Protein AF-A0A645BRS3-F1 (afdb_monomer)

InterPro domains:
  IPR017587 Selenium cofactor biosynthesis protein YqeC [PF19842] (5-61)
  IPR017587 Selenium cofactor biosynthesis protein YqeC [TIGR03172] (3-120)

pLDDT: mean 93.41, std 10.72, range [37.47, 98.88]

Solvent-accessible surface area (backbone atoms only — not comparable to full-atom values): 8426 Å² total; per-residue (Å²): 108,75,80,55,56,80,74,46,99,72,86,88,77,89,44,71,85,37,90,88,35,35,29,61,30,54,54,95,83,40,55,54,78,61,86,91,66,82,65,46,76,42,70,35,31,46,77,28,54,74,36,31,30,62,81,26,30,26,54,25,70,56,41,20,63,76,69,74,53,59,49,74,43,53,32,43,48,67,56,48,18,51,41,46,55,26,70,72,21,61,38,33,90,61,86,49,43,62,32,40,31,40,39,36,29,50,32,57,42,78,66,33,38,54,47,36,53,50,21,43,55,53,27,40,74,69,24,71,45,18,33,32,36,27,21,15,93,52,59,79,67,38,70,76,46,79,43,74,39,83,80,87,128

Nearest PDB structures (foldseek):
  3wyd-assembly1_B  TM=5.095E-01  e=2.379E+00  uncultured organism
  3qyf-assembly1_B  TM=6.496E-01  e=6.356E+00  Saccharolobus solfataricus
  3doh-assembly1_A  TM=4.472E-01  e=4.580E+00  Thermotoga maritima
  6om8-assembly2_J-3  TM=3.919E-01  e=8.820E+00  Caenorhabditis elegans

Radius of gyration: 15.3 Å; Cα contacts (8 Å, |Δi|>4): 286; chains: 1; bounding box: 34×39×37 Å

Organism: NCBI:txid1076179

Mean predicted aligned error: 4.03 Å

Secondary structure (DSSP, 8-state):
-HHHHTT-S---------TT-SEE---TT-----SS-S-EEEEEEGGGTTSBHHHHEESHHHHHHHHT--TTSB--HHHHHHHHH-TTTTTTT--SGGGEEEEEE---SHHHHHHHHHHHHHHHHHSTT-EEEEE-SSSSSSEEEEEPPS---

Sequence (153 aa):
MLAAAARADWLLAEADGSRRLPVKAPAAHEPVLLEPCRAVIAVAGLSALGHPLSRVCHRPELACAVLGVSPETPLTPELLARLLASPLGQFKGVGEPGQLRLFLNQADTPAFVRLGEQTARLSLALLPGCRAVVAALRPEPAVKGVFPHANSD

Structure (mmCIF, N/CA/C/O backbone):
data_AF-A0A645BRS3-F1
#
_entry.id   AF-A0A645BRS3-F1
#
loop_
_atom_site.group_PDB
_atom_site.id
_atom_site.type_symbol
_atom_site.label_atom_id
_atom_site.label_alt_id
_atom_site.label_comp_id
_atom_site.label_asym_id
_atom_site.label_entity_id
_atom_site.label_seq_id
_atom_site.pdbx_PDB_ins_code
_atom_site.Cartn_x
_atom_site.Cartn_y
_atom_site.Cartn_z
_atom_site.occupancy
_atom_site.B_iso_or_equiv
_atom_site.auth_seq_id
_atom_site.auth_comp_id
_atom_site.auth_asym_id
_atom_site.auth_atom_id
_atom_site.pdbx_PDB_model_num
ATOM 1 N N . MET A 1 1 ? 16.814 -16.081 -14.127 1.00 56.84 1 MET A N 1
ATOM 2 C CA . MET A 1 1 ? 15.372 -15.774 -14.273 1.00 56.84 1 MET A CA 1
ATOM 3 C C . MET A 1 1 ? 14.838 -16.006 -15.684 1.00 56.84 1 MET A C 1
ATOM 5 O O . MET A 1 1 ? 13.846 -16.708 -15.800 1.00 56.84 1 MET A O 1
ATOM 9 N N . LEU A 1 2 ? 15.502 -15.523 -16.746 1.00 58.53 2 LEU A N 1
ATOM 10 C CA . LEU A 1 2 ? 15.102 -15.775 -18.148 1.00 58.53 2 LEU A CA 1
ATOM 11 C C . LEU A 1 2 ? 14.887 -17.269 -18.483 1.00 58.53 2 LEU A C 1
ATOM 13 O O . LEU A 1 2 ? 13.901 -17.617 -19.119 1.00 58.53 2 LEU A O 1
ATOM 17 N N . ALA A 1 3 ? 15.731 -18.170 -17.966 1.00 61.53 3 ALA A N 1
ATOM 18 C CA . ALA A 1 3 ? 15.562 -19.617 -18.156 1.00 61.53 3 ALA A CA 1
ATOM 19 C C . ALA A 1 3 ? 14.323 -20.216 -17.451 1.00 61.53 3 ALA A C 1
ATOM 21 O O . ALA A 1 3 ? 13.816 -21.249 -17.878 1.00 61.53 3 ALA A O 1
ATOM 22 N N . ALA A 1 4 ? 13.834 -19.583 -16.378 1.00 62.38 4 ALA A N 1
ATOM 23 C CA . ALA A 1 4 ? 12.620 -20.012 -15.679 1.00 62.38 4 ALA A CA 1
ATOM 24 C C . ALA A 1 4 ? 11.354 -19.497 -16.384 1.00 62.38 4 ALA A C 1
ATOM 26 O O . ALA A 1 4 ? 10.361 -20.216 -16.447 1.00 62.38 4 ALA A O 1
ATOM 27 N N . ALA A 1 5 ? 11.411 -18.295 -16.972 1.00 64.38 5 ALA A N 1
ATOM 28 C CA . ALA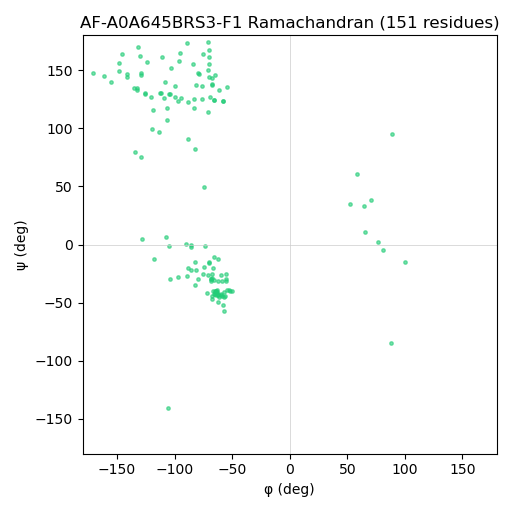 A 1 5 ? 10.300 -17.707 -17.722 1.00 64.38 5 ALA A CA 1
ATOM 29 C C . ALA A 1 5 ? 9.909 -18.540 -18.958 1.00 64.38 5 ALA A C 1
ATOM 31 O O . ALA A 1 5 ? 8.737 -18.614 -19.298 1.00 64.38 5 ALA A O 1
ATOM 32 N N . ALA A 1 6 ? 10.864 -19.232 -19.588 1.00 70.69 6 ALA A N 1
ATOM 33 C CA . ALA A 1 6 ? 10.600 -20.109 -20.733 1.00 70.69 6 ALA A CA 1
ATOM 34 C C . ALA A 1 6 ? 9.902 -21.442 -20.373 1.00 70.69 6 ALA A C 1
ATOM 36 O O . ALA A 1 6 ? 9.670 -22.263 -21.257 1.00 70.69 6 ALA A O 1
ATOM 37 N N . ARG A 1 7 ? 9.620 -21.702 -19.086 1.00 83.50 7 ARG A N 1
ATOM 38 C CA . ARG A 1 7 ? 9.115 -22.999 -18.594 1.00 83.50 7 ARG A CA 1
ATOM 39 C C . ARG A 1 7 ? 7.847 -22.904 -17.739 1.00 83.50 7 ARG A C 1
ATOM 41 O O . ARG A 1 7 ? 7.436 -23.922 -17.188 1.00 83.50 7 ARG A O 1
ATOM 48 N N . ALA A 1 8 ? 7.259 -21.720 -17.593 1.00 84.75 8 ALA A N 1
ATOM 49 C CA . ALA A 1 8 ? 6.081 -21.502 -16.760 1.00 84.75 8 ALA A CA 1
ATOM 50 C C . ALA A 1 8 ? 5.121 -20.508 -17.420 1.00 84.75 8 ALA A C 1
ATOM 52 O O . ALA A 1 8 ? 5.564 -19.523 -18.005 1.00 84.75 8 ALA A O 1
ATOM 53 N N . ASP A 1 9 ? 3.814 -20.730 -17.261 1.00 88.12 9 ASP A N 1
ATOM 54 C CA . ASP A 1 9 ? 2.780 -19.797 -17.734 1.00 88.12 9 ASP A CA 1
ATOM 55 C C . ASP A 1 9 ? 2.780 -18.484 -16.935 1.00 88.12 9 ASP A C 1
ATOM 57 O O . ASP A 1 9 ? 2.435 -17.422 -17.451 1.00 88.12 9 ASP A O 1
ATOM 61 N N . TRP A 1 10 ? 3.189 -18.560 -15.663 1.00 86.69 10 TRP A N 1
ATOM 62 C CA . TRP A 1 10 ? 3.276 -17.427 -14.749 1.00 86.69 10 TRP A CA 1
ATOM 63 C C . TRP A 1 10 ? 4.587 -17.449 -13.976 1.00 86.69 10 TRP A C 1
ATOM 65 O O . TRP A 1 10 ? 4.979 -18.468 -13.407 1.00 86.69 10 TRP A O 1
ATOM 75 N N . LEU A 1 11 ? 5.224 -16.285 -13.890 1.00 89.12 11 LEU A N 1
ATOM 76 C CA . LEU A 1 11 ? 6.356 -16.039 -13.011 1.00 89.12 11 LEU A CA 1
ATOM 77 C C . LEU A 1 11 ? 5.973 -14.937 -12.026 1.00 89.12 11 LEU A C 1
ATOM 79 O O . LEU A 1 11 ? 5.714 -13.805 -12.429 1.00 89.12 11 LEU A O 1
ATOM 83 N N . LEU A 1 12 ? 5.925 -15.283 -10.741 1.00 90.81 12 LEU A N 1
ATOM 84 C CA . LEU A 1 12 ? 5.699 -14.331 -9.659 1.00 90.81 12 LEU A CA 1
ATOM 85 C C . LEU A 1 12 ? 7.030 -14.080 -8.955 1.00 90.81 12 LEU A C 1
ATOM 87 O O . LEU A 1 12 ? 7.721 -15.024 -8.571 1.00 90.81 12 LEU A O 1
ATOM 91 N N . ALA A 1 13 ? 7.373 -12.809 -8.783 1.00 91.88 13 ALA A N 1
ATOM 92 C CA . ALA A 1 13 ? 8.564 -12.377 -8.069 1.00 91.88 13 ALA A CA 1
ATOM 93 C C . ALA A 1 13 ? 8.186 -11.267 -7.086 1.00 91.88 13 ALA A C 1
ATOM 95 O O . ALA A 1 13 ? 7.447 -10.346 -7.434 1.00 91.88 13 ALA A O 1
ATOM 96 N N . GLU A 1 14 ? 8.691 -11.358 -5.859 1.00 92.69 14 GLU A N 1
ATOM 97 C CA . GLU A 1 14 ? 8.629 -10.252 -4.907 1.00 92.69 14 GLU A CA 1
ATOM 98 C C . GLU A 1 14 ? 9.681 -9.209 -5.300 1.00 92.69 14 GLU A C 1
ATOM 100 O O . GLU A 1 14 ? 10.855 -9.545 -5.451 1.00 92.69 14 GLU A O 1
ATOM 105 N N . ALA A 1 15 ? 9.260 -7.958 -5.493 1.00 90.19 15 ALA A N 1
ATOM 106 C CA . ALA A 1 15 ? 10.149 -6.890 -5.955 1.00 90.19 15 ALA A CA 1
ATOM 107 C C . ALA A 1 15 ? 10.852 -6.140 -4.807 1.00 90.19 15 ALA A C 1
ATOM 109 O O . ALA A 1 15 ? 11.930 -5.581 -5.011 1.00 90.19 15 ALA A O 1
ATOM 110 N N . ASP A 1 16 ? 10.236 -6.094 -3.622 1.00 89.50 16 ASP A N 1
ATOM 111 C CA . ASP A 1 16 ? 10.715 -5.394 -2.426 1.00 89.50 16 ASP A CA 1
ATOM 112 C C . ASP A 1 16 ? 9.875 -5.740 -1.173 1.00 89.50 16 ASP A C 1
ATOM 114 O O . ASP A 1 16 ? 8.658 -5.934 -1.231 1.00 89.50 16 ASP A O 1
ATOM 118 N N . GLY A 1 17 ? 10.513 -5.750 0.001 1.00 90.56 17 GLY A N 1
ATOM 119 C CA . GLY A 1 17 ? 9.879 -6.124 1.272 1.00 90.56 17 GLY A CA 1
ATOM 120 C C . GLY A 1 17 ? 9.372 -4.938 2.109 1.00 90.56 17 GLY A C 1
ATOM 121 O O . GLY A 1 17 ? 9.856 -3.812 2.000 1.00 90.56 17 GLY A O 1
ATOM 122 N N . SER A 1 18 ? 8.416 -5.187 3.014 1.00 91.06 18 SER A N 1
ATOM 123 C CA . SER A 1 18 ? 7.862 -4.169 3.936 1.00 91.06 18 SER A CA 1
ATOM 124 C C . SER A 1 18 ? 8.293 -4.321 5.402 1.00 91.06 18 SER A C 1
ATOM 126 O O . SER A 1 18 ? 7.743 -3.661 6.278 1.00 91.06 18 SER A O 1
ATOM 128 N N . ARG A 1 19 ? 9.214 -5.239 5.729 1.00 93.81 19 ARG A N 1
ATOM 129 C CA . ARG A 1 19 ? 9.514 -5.635 7.128 1.00 93.81 19 ARG A CA 1
ATOM 130 C C . ARG A 1 19 ? 8.258 -6.034 7.928 1.00 93.81 19 ARG A C 1
ATOM 132 O O . ARG A 1 19 ? 8.187 -5.795 9.129 1.00 93.81 19 ARG A O 1
ATOM 139 N N . ARG A 1 20 ? 7.284 -6.669 7.260 1.00 94.69 20 ARG A N 1
ATOM 140 C CA . ARG A 1 20 ? 5.971 -7.073 7.808 1.00 94.69 20 ARG A CA 1
ATOM 141 C C . ARG A 1 20 ? 5.057 -5.909 8.216 1.00 94.69 20 ARG A C 1
ATOM 143 O O . ARG A 1 20 ? 4.031 -6.152 8.844 1.00 94.69 20 ARG A O 1
ATOM 150 N N . LEU A 1 21 ? 5.395 -4.672 7.854 1.00 97.94 21 LEU A N 1
ATOM 151 C CA . LEU A 1 21 ? 4.505 -3.530 8.039 1.00 97.94 21 LEU A CA 1
ATOM 152 C C . LEU A 1 21 ? 3.449 -3.487 6.923 1.00 97.94 21 LEU A C 1
ATOM 154 O O . LEU A 1 21 ? 3.731 -3.919 5.798 1.00 97.94 21 LEU A O 1
ATOM 158 N N . PRO A 1 22 ? 2.230 -3.006 7.223 1.00 97.75 22 PRO A N 1
ATOM 159 C CA . PRO A 1 22 ? 1.104 -3.056 6.293 1.00 97.75 22 PRO A CA 1
ATOM 160 C C . PRO A 1 22 ? 1.280 -2.152 5.068 1.00 97.75 22 PRO A C 1
ATOM 162 O O . PRO A 1 22 ? 0.764 -2.484 4.004 1.00 97.75 22 PRO A O 1
ATOM 165 N N . VAL A 1 23 ? 2.012 -1.040 5.173 1.00 98.00 23 VAL A N 1
ATOM 166 C CA . VAL A 1 23 ? 2.313 -0.165 4.028 1.00 98.00 23 VAL A CA 1
ATOM 167 C C . VAL A 1 23 ? 3.806 0.142 3.946 1.00 98.00 23 VAL A C 1
ATOM 169 O O . VAL A 1 23 ? 4.551 -0.067 4.905 1.00 98.00 23 VAL A O 1
ATOM 172 N N . LYS A 1 24 ? 4.269 0.612 2.785 1.00 97.69 24 LYS A N 1
ATOM 173 C CA . LYS A 1 24 ? 5.675 0.967 2.560 1.00 97.69 24 LYS A CA 1
ATOM 174 C C . LYS A 1 24 ? 5.825 2.117 1.570 1.00 97.69 24 LYS A C 1
ATOM 176 O O . LYS A 1 24 ? 4.973 2.307 0.699 1.00 97.69 24 LYS A O 1
ATOM 181 N N . ALA A 1 25 ? 6.952 2.812 1.663 1.00 97.00 25 ALA A N 1
ATOM 182 C CA . ALA A 1 25 ? 7.492 3.631 0.585 1.00 97.00 25 ALA A CA 1
ATOM 183 C C . ALA A 1 25 ? 8.800 2.995 0.065 1.00 97.00 25 ALA A C 1
ATOM 185 O O . ALA A 1 25 ? 9.659 2.616 0.877 1.00 97.00 25 ALA A O 1
ATOM 186 N N . PRO A 1 26 ? 8.956 2.823 -1.261 1.00 96.00 26 PRO A N 1
ATOM 187 C CA . PRO A 1 26 ? 10.136 2.181 -1.828 1.00 96.00 26 PRO A CA 1
ATOM 188 C C . PRO A 1 26 ? 11.381 3.062 -1.677 1.00 96.00 26 PRO A C 1
ATOM 190 O O . PRO A 1 26 ? 11.321 4.287 -1.789 1.00 96.00 26 PRO A O 1
ATOM 193 N N . ALA A 1 27 ? 12.535 2.434 -1.445 1.00 96.38 27 ALA A N 1
ATOM 194 C CA . ALA A 1 27 ? 13.825 3.125 -1.474 1.00 96.38 27 ALA A CA 1
ATOM 195 C C . ALA A 1 27 ? 14.232 3.525 -2.903 1.00 96.38 27 ALA A C 1
ATOM 197 O O . ALA A 1 27 ? 13.604 3.139 -3.885 1.00 96.38 27 ALA A O 1
ATOM 198 N N . ALA A 1 28 ? 15.334 4.268 -3.049 1.00 95.19 28 ALA A N 1
ATOM 199 C CA . ALA A 1 28 ? 15.846 4.701 -4.354 1.00 95.19 28 ALA A CA 1
ATOM 200 C C . ALA A 1 28 ? 16.086 3.539 -5.343 1.00 95.19 28 ALA A C 1
ATOM 202 O O . ALA A 1 28 ? 15.739 3.677 -6.512 1.00 95.19 28 ALA A O 1
ATOM 203 N N . HIS A 1 29 ? 16.592 2.400 -4.865 1.00 93.06 29 HIS A N 1
ATOM 204 C CA . HIS A 1 29 ? 16.879 1.200 -5.666 1.00 93.06 29 HIS A CA 1
ATOM 205 C C . HIS A 1 29 ? 15.70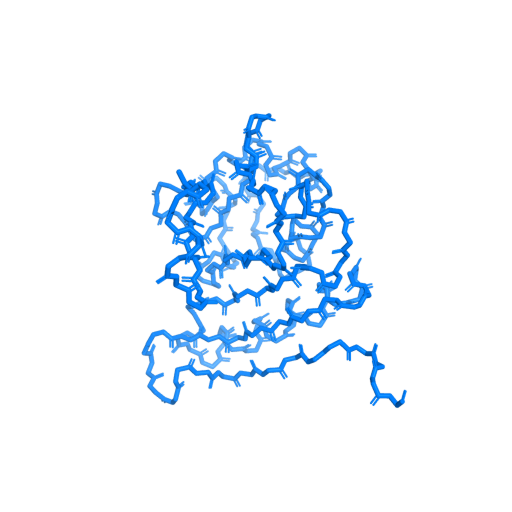5 0.207 -5.760 1.00 93.06 29 HIS A C 1
ATOM 207 O O . HIS A 1 29 ? 15.848 -0.849 -6.365 1.00 93.06 29 HIS A O 1
ATOM 213 N N . GLU A 1 30 ? 14.565 0.520 -5.143 1.00 93.69 30 GLU A N 1
ATOM 214 C CA . GLU A 1 30 ? 13.350 -0.300 -5.166 1.00 93.69 30 GLU A CA 1
ATOM 215 C C . GLU A 1 30 ? 12.235 0.394 -5.971 1.00 93.69 30 GLU A C 1
ATOM 217 O O . GLU A 1 30 ? 12.273 1.623 -6.120 1.00 93.69 30 GLU A O 1
ATOM 222 N N . PRO A 1 31 ? 11.205 -0.344 -6.423 1.00 94.00 31 PRO A N 1
ATOM 223 C CA . PRO A 1 31 ? 11.129 -1.811 -6.457 1.00 94.00 31 PRO A CA 1
ATOM 224 C C . PRO A 1 31 ? 12.062 -2.405 -7.526 1.00 94.00 31 PRO A C 1
ATOM 226 O O . PRO A 1 31 ? 12.308 -1.779 -8.556 1.00 94.00 31 PRO A O 1
ATOM 229 N N . VAL A 1 32 ? 12.574 -3.622 -7.307 1.00 93.56 32 VAL A N 1
ATOM 230 C CA . VAL A 1 32 ? 13.379 -4.330 -8.319 1.00 93.56 32 VAL A CA 1
ATOM 231 C C . VAL A 1 32 ? 12.433 -5.015 -9.307 1.00 93.56 32 VAL A C 1
ATOM 233 O O . VAL A 1 32 ? 12.095 -6.191 -9.168 1.00 93.56 32 VAL A O 1
ATOM 236 N N . LEU A 1 33 ? 11.941 -4.245 -10.278 1.00 91.38 33 LEU A N 1
ATOM 237 C CA . LEU A 1 33 ? 11.060 -4.750 -11.330 1.00 91.38 33 LEU A CA 1
ATOM 238 C C . LEU A 1 33 ? 11.860 -5.480 -12.411 1.00 91.38 33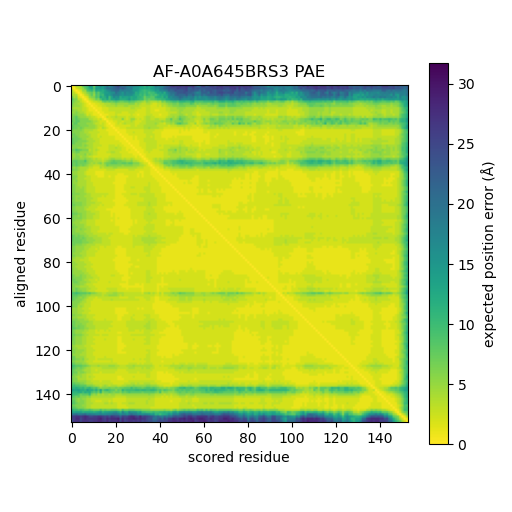 LEU A C 1
ATOM 240 O O . LEU A 1 33 ? 13.000 -5.141 -12.720 1.00 91.38 33 LEU A O 1
ATOM 244 N N . LEU A 1 34 ? 11.241 -6.508 -12.980 1.00 86.75 34 LEU A N 1
ATOM 245 C CA . LEU A 1 34 ? 11.853 -7.396 -13.962 1.00 86.75 34 LEU A CA 1
ATOM 246 C C . LEU A 1 34 ? 11.235 -7.132 -15.324 1.00 86.75 34 LEU A C 1
ATOM 248 O O . LEU A 1 34 ? 10.018 -7.220 -15.465 1.00 86.75 34 LEU A O 1
ATOM 252 N N . GLU A 1 35 ? 12.055 -6.851 -16.328 1.00 83.12 35 GLU A N 1
ATOM 253 C CA . GLU A 1 35 ? 11.569 -6.557 -17.674 1.00 83.12 35 GLU A CA 1
ATOM 254 C C . GLU A 1 35 ? 11.672 -7.782 -18.606 1.00 83.12 35 GLU A C 1
ATOM 256 O O . GLU A 1 35 ? 12.695 -8.476 -18.592 1.00 83.12 35 GLU A O 1
ATOM 261 N N . PRO A 1 36 ? 10.636 -8.064 -19.427 1.00 82.94 36 PRO A N 1
ATOM 262 C CA . PRO A 1 36 ? 9.344 -7.369 -19.484 1.00 82.94 36 PRO A CA 1
ATOM 263 C C . PRO A 1 36 ? 8.407 -7.752 -18.318 1.00 82.94 36 PRO A C 1
ATOM 265 O O . PRO A 1 36 ? 8.223 -8.932 -18.019 1.00 82.94 36 PRO A O 1
ATOM 268 N N . CYS A 1 37 ? 7.746 -6.758 -17.707 1.00 86.31 37 CYS A N 1
ATOM 269 C CA . CYS A 1 37 ? 6.739 -6.969 -16.661 1.00 86.31 37 CYS A CA 1
ATOM 270 C C . CYS A 1 37 ? 5.325 -6.713 -17.200 1.00 86.31 37 CYS A C 1
ATOM 272 O O . CYS A 1 37 ? 4.984 -5.593 -17.586 1.00 86.31 37 CYS A O 1
ATOM 274 N N . ARG A 1 38 ? 4.465 -7.738 -17.209 1.00 90.19 38 ARG A N 1
ATOM 275 C CA . ARG A 1 38 ? 3.071 -7.591 -17.671 1.00 90.19 38 ARG A CA 1
ATOM 276 C C . ARG A 1 38 ? 2.152 -6.962 -16.619 1.00 90.19 38 ARG A C 1
ATOM 278 O O . ARG A 1 38 ? 1.153 -6.345 -16.982 1.00 90.19 38 ARG A O 1
ATOM 285 N N . ALA A 1 39 ? 2.442 -7.163 -15.337 1.00 93.81 39 ALA A N 1
ATOM 286 C CA . ALA A 1 39 ? 1.654 -6.608 -14.247 1.00 93.81 39 ALA A CA 1
ATOM 287 C C . ALA A 1 39 ? 2.494 -6.463 -12.978 1.00 93.81 39 ALA A C 1
ATOM 289 O O . ALA A 1 39 ? 3.233 -7.376 -12.615 1.00 93.81 39 ALA A O 1
ATOM 290 N N . VAL A 1 40 ? 2.288 -5.356 -12.271 1.00 96.56 40 VAL A N 1
ATOM 291 C CA . VAL A 1 40 ? 2.842 -5.095 -10.942 1.00 96.56 40 VAL A CA 1
ATOM 292 C C . VAL A 1 40 ? 1.691 -5.069 -9.946 1.00 96.56 40 VAL A C 1
ATOM 294 O O . VAL A 1 40 ? 0.678 -4.410 -10.181 1.00 96.56 40 VAL A O 1
ATOM 297 N N . ILE A 1 41 ? 1.824 -5.800 -8.839 1.00 97.50 41 ILE A N 1
ATOM 298 C CA . ILE A 1 41 ? 0.813 -5.838 -7.779 1.00 97.50 41 ILE A CA 1
ATOM 299 C C . ILE A 1 41 ? 1.341 -5.053 -6.581 1.00 97.50 41 ILE A C 1
ATOM 301 O O . ILE A 1 41 ? 2.225 -5.526 -5.868 1.00 97.50 41 ILE A O 1
ATOM 305 N N . ALA A 1 42 ? 0.781 -3.870 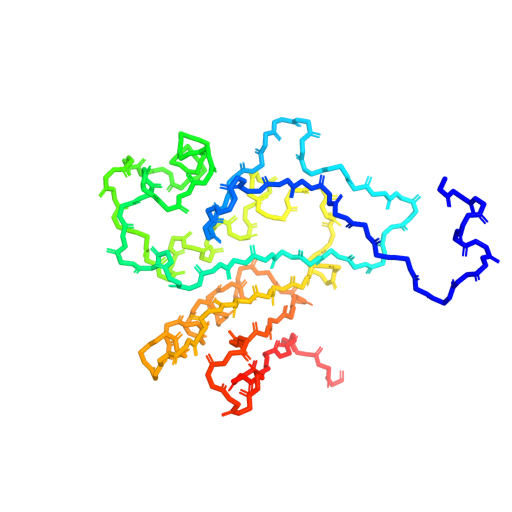-6.343 1.00 97.69 42 ALA A N 1
ATOM 306 C CA . ALA A 1 42 ? 1.042 -3.110 -5.130 1.00 97.69 42 ALA A CA 1
ATOM 307 C C . ALA A 1 42 ? 0.138 -3.615 -4.006 1.00 97.69 42 ALA A C 1
ATOM 309 O O . ALA A 1 42 ? -1.089 -3.523 -4.088 1.00 97.69 42 ALA A O 1
ATOM 310 N N . VAL A 1 43 ? 0.752 -4.145 -2.953 1.00 97.88 43 VAL A N 1
ATOM 311 C CA . VAL A 1 43 ? 0.046 -4.672 -1.783 1.00 97.88 43 VAL A CA 1
ATOM 312 C C . VAL A 1 43 ? 0.066 -3.636 -0.665 1.00 97.88 43 VAL A C 1
ATOM 314 O O . VAL A 1 43 ? 1.136 -3.180 -0.262 1.00 97.88 43 VAL A O 1
ATOM 317 N N . ALA A 1 44 ? -1.110 -3.301 -0.137 1.00 98.50 44 ALA A N 1
ATOM 318 C CA . ALA A 1 44 ? -1.261 -2.441 1.032 1.00 98.50 44 ALA A CA 1
ATOM 319 C C . ALA A 1 44 ? -2.243 -3.060 2.031 1.00 98.50 44 ALA A C 1
ATOM 321 O O . ALA A 1 44 ? -3.319 -3.520 1.657 1.00 98.50 44 ALA A O 1
ATOM 322 N N . GLY A 1 45 ? -1.866 -3.075 3.304 1.00 98.50 45 GLY A N 1
ATOM 323 C CA . GLY A 1 45 ? -2.686 -3.558 4.406 1.00 98.50 45 GLY A CA 1
ATOM 324 C C . GLY A 1 45 ? -3.572 -2.457 4.985 1.00 98.50 45 GLY A C 1
ATOM 325 O O . GLY A 1 45 ? -3.079 -1.433 5.455 1.00 98.50 45 GLY A O 1
ATOM 326 N N . LEU A 1 46 ? -4.884 -2.681 4.998 1.00 98.69 46 LEU A N 1
ATOM 327 C CA . LEU A 1 46 ? -5.880 -1.724 5.488 1.00 98.69 46 LEU A CA 1
ATOM 328 C C . LEU A 1 46 ? -5.838 -1.531 7.006 1.00 98.69 46 LEU A C 1
ATOM 330 O O . LEU A 1 46 ? -6.309 -0.507 7.494 1.00 98.69 46 LEU A O 1
ATOM 334 N N . SER A 1 47 ? -5.180 -2.438 7.737 1.00 98.06 47 SER A N 1
ATOM 335 C CA . SER A 1 47 ? -4.874 -2.253 9.162 1.00 98.06 47 SER A CA 1
ATOM 336 C C . SER A 1 47 ? -3.961 -1.051 9.446 1.00 98.06 47 SER A C 1
ATOM 338 O O . SER A 1 47 ? -3.846 -0.635 10.593 1.00 98.06 47 SER A O 1
ATOM 340 N N . ALA A 1 48 ? -3.329 -0.464 8.421 1.00 98.44 48 ALA A N 1
ATOM 341 C CA . ALA A 1 48 ? -2.571 0.776 8.554 1.00 98.44 48 ALA A CA 1
ATOM 342 C C . ALA A 1 48 ? -3.460 2.011 8.785 1.00 98.44 48 ALA A C 1
ATOM 344 O O . ALA A 1 48 ? -2.996 3.013 9.330 1.00 98.44 48 ALA A O 1
ATOM 345 N N . LEU A 1 49 ? -4.714 1.972 8.327 1.00 98.75 49 LEU A N 1
ATOM 346 C CA . LEU A 1 49 ? -5.585 3.142 8.312 1.00 98.75 49 LEU A CA 1
ATOM 347 C C . LEU A 1 49 ? -5.958 3.582 9.729 1.00 98.75 49 LEU A C 1
ATOM 349 O O . LEU A 1 49 ? -6.282 2.768 10.590 1.00 98.75 49 LEU A O 1
ATOM 353 N N . GLY A 1 50 ? -5.921 4.894 9.958 1.00 98.50 50 GLY A N 1
ATOM 354 C CA . GLY A 1 50 ? -6.180 5.505 11.262 1.00 98.50 50 GLY A CA 1
ATOM 355 C C . GLY A 1 50 ? -4.989 5.487 12.226 1.00 98.50 50 GLY A C 1
ATOM 356 O O . GLY A 1 50 ? -5.069 6.095 13.291 1.00 98.50 50 GLY A O 1
ATOM 357 N N . HIS A 1 51 ? -3.871 4.856 11.861 1.00 98.75 51 HIS A N 1
ATOM 358 C CA . HIS A 1 51 ? -2.656 4.849 12.673 1.00 98.75 51 HIS A CA 1
ATOM 359 C C . HIS A 1 51 ? -1.590 5.815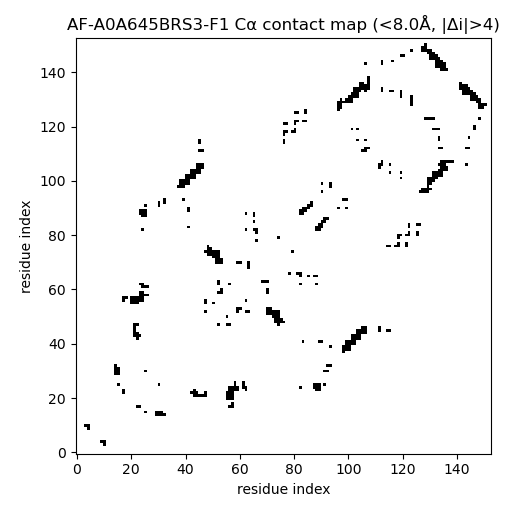 12.132 1.00 98.75 51 HIS A C 1
ATOM 361 O O . HIS A 1 51 ? -1.534 6.050 10.922 1.00 98.75 51 HIS A O 1
ATOM 367 N N . PRO A 1 52 ? -0.716 6.357 13.003 1.00 98.69 52 PRO A N 1
ATOM 368 C CA . PRO A 1 52 ? 0.436 7.157 12.590 1.00 98.69 52 PRO A CA 1
ATOM 369 C C . PRO A 1 52 ? 1.333 6.438 11.579 1.00 98.69 52 PRO A C 1
ATOM 371 O O . PRO A 1 52 ? 1.685 5.273 11.793 1.00 98.69 52 PRO A O 1
ATOM 374 N N . LEU A 1 53 ? 1.764 7.145 10.527 1.00 98.44 53 LEU A N 1
ATOM 375 C CA . LEU A 1 53 ? 2.698 6.629 9.514 1.00 98.44 53 LEU A CA 1
ATOM 376 C C . LEU A 1 53 ? 3.947 5.993 10.136 1.00 98.44 53 LEU A C 1
ATOM 378 O O . LEU A 1 53 ? 4.364 4.922 9.693 1.00 98.44 53 LEU A O 1
ATOM 382 N N . SER A 1 54 ? 4.495 6.598 11.194 1.00 98.44 54 SER A N 1
ATOM 383 C CA . SER A 1 54 ? 5.664 6.105 11.936 1.00 98.44 54 SER A CA 1
ATOM 384 C C . SER A 1 54 ? 5.521 4.675 12.465 1.00 98.44 54 SER A C 1
ATOM 386 O O . SER A 1 54 ? 6.523 3.987 12.650 1.00 98.44 54 SER A O 1
ATOM 388 N N . ARG A 1 55 ? 4.287 4.208 12.694 1.00 98.44 55 ARG A N 1
ATOM 389 C CA . ARG A 1 55 ? 3.998 2.883 13.264 1.00 98.44 55 ARG A CA 1
ATOM 390 C C . ARG A 1 55 ? 3.671 1.832 12.217 1.00 98.44 55 ARG A C 1
ATOM 392 O O . ARG A 1 55 ? 3.869 0.648 12.468 1.00 98.44 55 ARG A O 1
ATOM 399 N N . VAL A 1 56 ? 3.124 2.252 11.079 1.00 98.50 56 VAL A N 1
ATOM 400 C CA . VAL A 1 56 ? 2.502 1.339 10.104 1.00 98.50 56 VAL A CA 1
ATOM 401 C C . VAL A 1 56 ? 3.183 1.334 8.744 1.00 98.50 56 VAL A C 1
ATOM 403 O O . VAL A 1 56 ? 2.913 0.446 7.937 1.00 98.50 56 VAL A O 1
ATOM 406 N N . CYS A 1 57 ? 4.073 2.290 8.479 1.00 98.38 57 CYS A N 1
ATOM 407 C CA . CYS A 1 57 ? 4.781 2.386 7.214 1.00 98.38 57 CYS A CA 1
ATOM 408 C C . CYS A 1 57 ? 6.229 1.929 7.345 1.00 98.38 57 CYS A C 1
ATOM 410 O O . CYS A 1 57 ? 6.980 2.422 8.181 1.00 98.38 57 CYS A O 1
ATOM 412 N N . HIS A 1 58 ? 6.659 1.034 6.462 1.00 98.19 58 HIS A N 1
ATOM 413 C CA . HIS A 1 58 ? 8.077 0.806 6.232 1.00 98.19 58 HIS A CA 1
ATOM 414 C C . HIS A 1 58 ? 8.684 2.024 5.530 1.00 98.19 58 HIS A C 1
ATOM 416 O O . HIS A 1 58 ? 8.176 2.444 4.488 1.00 98.19 58 HIS A O 1
ATOM 422 N N . ARG A 1 59 ? 9.762 2.568 6.110 1.00 97.25 59 ARG A N 1
ATOM 423 C CA . ARG A 1 59 ? 10.402 3.835 5.708 1.00 97.25 59 ARG A CA 1
ATOM 424 C C . ARG A 1 59 ? 9.434 5.025 5.780 1.00 97.25 59 ARG A C 1
ATOM 426 O O . ARG A 1 59 ? 9.123 5.638 4.753 1.00 97.25 59 ARG A O 1
ATOM 433 N N . PRO A 1 60 ? 8.898 5.326 6.977 1.00 97.81 60 PRO A N 1
ATOM 434 C CA . PRO A 1 60 ? 7.903 6.380 7.148 1.00 97.81 60 PRO A CA 1
ATOM 435 C C . PRO A 1 60 ? 8.423 7.748 6.697 1.00 97.81 60 PRO A C 1
ATOM 437 O O . PRO A 1 60 ? 7.654 8.529 6.157 1.00 97.81 60 PRO A O 1
ATOM 440 N N . GLU A 1 61 ? 9.719 8.025 6.827 1.00 98.25 61 GLU A N 1
ATOM 441 C CA . GLU A 1 61 ? 10.365 9.244 6.338 1.00 98.25 61 GLU A CA 1
ATOM 442 C C . GLU A 1 61 ? 10.178 9.458 4.828 1.00 98.25 61 GLU A C 1
ATOM 444 O O . GLU A 1 61 ? 9.873 10.572 4.400 1.00 98.25 61 GLU A O 1
ATOM 449 N N . LEU A 1 62 ? 10.270 8.392 4.024 1.00 98.44 62 LEU A N 1
ATOM 450 C CA . LEU A 1 62 ? 10.038 8.464 2.581 1.00 98.44 62 LEU A CA 1
ATOM 451 C C . LEU A 1 62 ? 8.553 8.668 2.275 1.00 98.44 62 LEU A C 1
ATOM 453 O O . LEU A 1 62 ? 8.207 9.489 1.429 1.00 98.44 62 LEU A O 1
ATOM 457 N N . ALA A 1 63 ? 7.664 7.974 2.991 1.00 98.44 63 ALA A N 1
ATOM 458 C CA . ALA A 1 63 ? 6.224 8.165 2.835 1.00 98.44 63 ALA A CA 1
ATOM 459 C C . ALA A 1 63 ? 5.797 9.595 3.201 1.00 98.44 63 ALA A C 1
ATOM 461 O O . ALA A 1 63 ? 5.046 10.222 2.457 1.00 98.44 63 ALA A O 1
ATOM 462 N N . CYS A 1 64 ? 6.319 10.139 4.301 1.00 98.62 64 CYS A N 1
ATOM 463 C CA . CYS A 1 64 ? 6.101 11.518 4.726 1.00 98.62 64 CYS A CA 1
ATOM 464 C C . CYS A 1 64 ? 6.583 12.521 3.675 1.00 98.62 64 CYS A C 1
ATOM 466 O O . CYS A 1 64 ? 5.853 13.462 3.370 1.00 98.62 64 CYS A O 1
ATOM 468 N N . ALA A 1 65 ? 7.760 12.297 3.080 1.00 98.50 65 ALA A N 1
ATOM 469 C CA . ALA A 1 65 ? 8.277 13.138 2.003 1.00 98.50 65 ALA A CA 1
ATOM 470 C C . ALA A 1 65 ? 7.373 13.105 0.757 1.00 98.50 65 ALA A C 1
ATOM 472 O O . ALA A 1 65 ? 7.066 14.152 0.194 1.00 98.50 65 ALA A O 1
ATOM 473 N N . VAL A 1 66 ? 6.887 11.921 0.365 1.00 98.25 66 VAL A N 1
ATOM 474 C CA . VAL A 1 66 ? 5.943 11.760 -0.758 1.00 98.25 66 VAL A CA 1
ATOM 475 C C . VAL A 1 66 ? 4.605 12.450 -0.483 1.00 98.25 66 VAL A C 1
ATOM 477 O O . VAL A 1 66 ? 4.003 13.042 -1.379 1.00 98.25 66 VAL A O 1
ATOM 480 N N . LEU A 1 67 ? 4.111 12.354 0.750 1.00 98.38 67 LEU A N 1
ATOM 481 C CA . LEU A 1 67 ? 2.781 12.826 1.121 1.00 98.38 67 LEU A CA 1
ATOM 482 C C . LEU A 1 67 ? 2.751 14.294 1.558 1.00 98.38 67 LEU A C 1
ATOM 484 O O . LEU A 1 67 ? 1.679 14.904 1.491 1.00 98.38 67 LEU A O 1
ATOM 488 N N . GLY A 1 68 ? 3.896 14.855 1.953 1.00 98.44 68 GLY A N 1
ATOM 489 C CA . GLY A 1 68 ? 4.015 16.199 2.517 1.00 98.44 68 GLY A CA 1
ATOM 490 C C . GLY A 1 68 ? 3.415 16.304 3.921 1.00 98.44 68 GLY A C 1
ATOM 491 O O . GLY A 1 68 ? 2.744 17.287 4.220 1.00 98.44 68 GLY A O 1
ATOM 492 N N . VAL A 1 69 ? 3.587 15.275 4.758 1.00 98.69 69 VAL A N 1
ATOM 493 C CA . VAL A 1 69 ? 2.968 15.181 6.097 1.00 98.69 69 VAL A CA 1
ATOM 494 C C . VAL A 1 69 ? 3.981 14.790 7.176 1.00 98.69 69 VAL A C 1
ATOM 496 O O . VAL A 1 69 ? 5.111 14.410 6.873 1.00 98.69 69 VAL A O 1
ATOM 499 N N . SER A 1 70 ? 3.583 14.880 8.448 1.00 98.38 70 SER A N 1
ATOM 500 C CA . SER A 1 70 ? 4.422 14.480 9.584 1.00 98.38 70 SER A CA 1
ATOM 501 C C . SER A 1 70 ? 4.335 12.967 9.860 1.00 98.38 70 SER A C 1
ATOM 503 O O . SER A 1 70 ? 3.305 12.354 9.570 1.00 98.38 70 SER A O 1
ATOM 505 N N . PRO A 1 71 ? 5.358 12.353 10.486 1.00 98.00 71 PRO A N 1
ATOM 506 C CA . PRO A 1 71 ? 5.341 10.928 10.843 1.00 98.00 71 PRO A CA 1
ATOM 507 C C . PRO A 1 71 ? 4.196 10.528 11.785 1.00 98.00 71 PRO A C 1
ATOM 509 O O .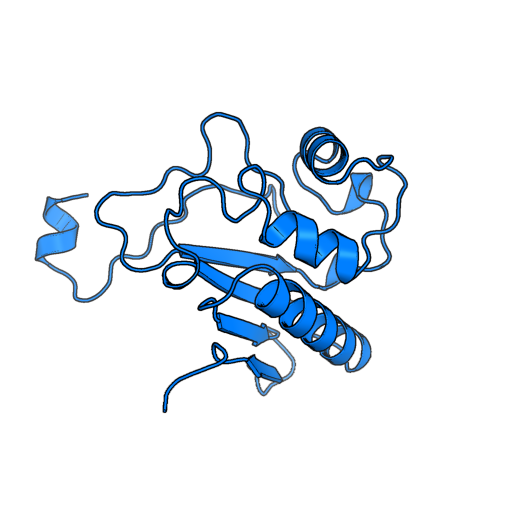 PRO A 1 71 ? 3.739 9.387 11.736 1.00 98.00 71 PRO A O 1
ATOM 512 N N . GLU A 1 72 ? 3.694 11.463 12.594 1.00 98.44 72 GLU A N 1
ATOM 513 C CA . GLU A 1 72 ? 2.570 11.223 13.507 1.00 98.44 72 GLU A CA 1
ATOM 514 C C . GLU A 1 72 ? 1.195 11.418 12.848 1.00 98.44 72 GLU A C 1
ATOM 516 O O . GLU A 1 72 ? 0.165 11.192 13.482 1.00 98.44 72 GLU A O 1
ATOM 521 N N . THR A 1 73 ? 1.160 11.809 11.568 1.00 98.56 73 THR A N 1
ATOM 522 C CA . THR A 1 73 ? -0.089 11.960 10.816 1.00 98.56 73 THR A CA 1
ATOM 523 C C . THR A 1 73 ? -0.760 10.592 10.652 1.00 98.56 73 THR A C 1
ATOM 525 O O . THR A 1 73 ? -0.128 9.668 10.125 1.00 98.56 73 THR A O 1
ATOM 528 N N . PRO A 1 74 ? -2.029 10.436 11.075 1.00 98.69 74 PRO A N 1
ATOM 529 C CA . PRO A 1 74 ? -2.782 9.216 10.828 1.00 98.69 74 PRO A CA 1
ATOM 530 C C . PRO A 1 74 ? -2.941 8.964 9.330 1.00 98.69 74 PRO A C 1
ATOM 532 O O . PRO A 1 74 ? -3.318 9.864 8.577 1.00 98.69 74 PRO A O 1
ATOM 535 N N . LEU A 1 75 ? -2.690 7.734 8.889 1.00 98.81 75 LEU A N 1
ATOM 536 C CA . LEU A 1 75 ? -2.882 7.366 7.494 1.00 98.81 75 LEU A CA 1
ATOM 537 C C . LEU A 1 75 ? -4.382 7.311 7.166 1.00 98.81 75 LEU A C 1
ATOM 539 O O . LEU A 1 75 ? -5.106 6.452 7.672 1.00 98.81 75 LEU A O 1
ATOM 543 N N . THR A 1 76 ? -4.844 8.216 6.305 1.00 98.88 76 THR A N 1
ATOM 544 C CA . THR A 1 76 ? -6.226 8.240 5.799 1.00 98.88 76 THR A CA 1
ATOM 545 C C . THR A 1 76 ? -6.338 7.520 4.449 1.00 98.88 76 THR A C 1
ATOM 547 O O . THR A 1 76 ? -5.315 7.303 3.788 1.00 98.88 76 THR A O 1
ATOM 550 N N . PRO A 1 77 ? -7.556 7.171 3.988 1.00 98.88 77 PRO A N 1
ATOM 551 C CA . PRO A 1 77 ? -7.767 6.643 2.642 1.00 98.88 77 PRO A CA 1
ATOM 552 C C . PRO A 1 77 ? -7.177 7.520 1.529 1.00 98.88 77 PRO A C 1
ATOM 554 O O . PRO A 1 77 ? -6.594 6.989 0.587 1.00 98.88 77 PRO A O 1
ATOM 557 N N . GLU A 1 78 ? -7.277 8.844 1.653 1.00 98.88 78 GLU A N 1
ATOM 558 C CA . GLU A 1 78 ? -6.750 9.828 0.699 1.00 98.88 78 GLU A CA 1
ATOM 559 C C . GLU A 1 78 ? -5.220 9.824 0.678 1.00 98.88 78 GLU A C 1
ATOM 561 O O . GLU A 1 78 ? -4.610 9.825 -0.393 1.00 98.88 78 GLU A O 1
ATOM 566 N N . LEU A 1 79 ? -4.587 9.780 1.854 1.00 98.88 79 LEU A N 1
ATOM 567 C CA . LEU A 1 79 ? -3.131 9.688 1.957 1.00 98.88 79 LEU A CA 1
ATOM 568 C C . LEU A 1 79 ? -2.621 8.354 1.411 1.00 98.88 79 LEU A C 1
ATOM 570 O O . LEU A 1 79 ? -1.652 8.338 0.654 1.00 98.88 79 LEU A O 1
ATOM 574 N N . LEU A 1 80 ? -3.291 7.243 1.725 1.00 98.88 80 LEU A N 1
ATOM 575 C CA . LEU A 1 80 ? -2.934 5.944 1.164 1.00 98.88 80 LEU A CA 1
ATOM 576 C C . LEU A 1 80 ? -3.085 5.947 -0.362 1.00 98.88 80 LEU A C 1
ATOM 578 O O . LEU A 1 80 ? -2.165 5.531 -1.058 1.00 98.88 80 LEU A O 1
ATOM 582 N N . ALA A 1 81 ? -4.183 6.484 -0.899 1.00 98.81 81 ALA A N 1
ATOM 583 C CA . ALA A 1 81 ? -4.387 6.569 -2.341 1.00 98.81 81 ALA A CA 1
ATOM 584 C C . ALA A 1 81 ? -3.294 7.391 -3.044 1.00 98.81 81 ALA A C 1
ATOM 586 O O . ALA A 1 81 ? -2.765 6.951 -4.066 1.00 98.81 81 ALA A O 1
ATOM 587 N N . ARG A 1 82 ? -2.896 8.533 -2.464 1.00 98.81 82 ARG A N 1
ATOM 588 C CA . ARG A 1 82 ? -1.776 9.353 -2.958 1.00 98.81 82 ARG A CA 1
ATOM 589 C C . ARG A 1 82 ? -0.441 8.610 -2.903 1.00 98.81 82 ARG A C 1
ATOM 591 O O . ARG A 1 82 ? 0.340 8.706 -3.846 1.00 98.81 82 ARG A O 1
ATOM 598 N N . LEU A 1 83 ? -0.175 7.858 -1.832 1.00 98.69 83 LEU A N 1
ATOM 599 C CA . LEU A 1 83 ? 1.049 7.060 -1.713 1.00 98.69 83 LEU A CA 1
ATOM 600 C C . LEU A 1 83 ? 1.083 5.923 -2.745 1.00 98.69 83 LEU A C 1
ATOM 602 O O . LEU A 1 83 ? 2.131 5.655 -3.328 1.00 98.69 83 LEU A O 1
ATOM 606 N N . LEU A 1 84 ? -0.055 5.270 -2.995 1.00 98.56 84 LEU A N 1
ATOM 607 C CA . LEU A 1 84 ? -0.174 4.211 -3.999 1.00 98.56 84 LEU A CA 1
ATOM 608 C C . LEU A 1 84 ? 0.056 4.743 -5.421 1.00 98.56 84 LEU A C 1
ATOM 610 O O . LEU A 1 84 ? 0.759 4.105 -6.199 1.00 98.56 84 LEU A O 1
ATOM 614 N N . ALA A 1 85 ? -0.500 5.915 -5.737 1.00 98.25 85 ALA A N 1
ATOM 615 C CA . ALA A 1 85 ? -0.434 6.521 -7.068 1.00 98.25 85 ALA A CA 1
ATOM 616 C C . ALA A 1 85 ? 0.861 7.296 -7.359 1.00 98.25 85 ALA A C 1
ATOM 618 O O . ALA A 1 85 ? 1.137 7.631 -8.508 1.00 98.25 85 ALA A O 1
ATOM 619 N N . SER A 1 86 ? 1.653 7.614 -6.335 1.00 98.06 86 SER A N 1
ATOM 620 C CA . SER A 1 86 ? 2.850 8.434 -6.508 1.00 98.06 86 SER A CA 1
ATOM 621 C C . SER A 1 86 ? 3.932 7.715 -7.331 1.00 98.06 86 SER A C 1
ATOM 623 O O . SER A 1 86 ? 4.235 6.554 -7.039 1.00 98.06 86 SER A O 1
ATOM 625 N N . PRO A 1 87 ? 4.617 8.409 -8.266 1.00 96.88 87 PRO A N 1
ATOM 626 C CA . PRO A 1 87 ? 5.785 7.874 -8.976 1.00 96.88 87 PRO A CA 1
ATOM 627 C C . PRO A 1 87 ? 6.996 7.638 -8.057 1.00 96.88 87 PRO A C 1
ATOM 629 O O . PRO A 1 87 ? 7.969 7.010 -8.463 1.00 96.88 87 PRO A O 1
ATOM 632 N N . LEU A 1 88 ? 6.948 8.137 -6.819 1.00 97.06 88 LEU A N 1
ATOM 633 C CA . LEU A 1 88 ? 7.915 7.852 -5.755 1.00 97.06 88 LEU A CA 1
ATOM 634 C C . LEU A 1 88 ? 7.348 6.888 -4.693 1.00 97.06 88 LEU A C 1
ATOM 636 O O . LEU A 1 88 ? 8.031 6.559 -3.727 1.00 97.06 88 LEU A O 1
ATOM 640 N N . GLY A 1 89 ? 6.093 6.468 -4.857 1.00 97.00 89 GLY A N 1
ATOM 641 C CA . GLY A 1 89 ? 5.394 5.497 -4.025 1.00 97.00 89 GLY A CA 1
ATOM 642 C C . GLY A 1 89 ? 5.248 4.154 -4.740 1.00 97.00 89 GLY A C 1
ATOM 643 O O . GLY A 1 89 ? 6.164 3.715 -5.429 1.00 97.00 89 GLY A O 1
ATOM 644 N N . GLN A 1 90 ? 4.101 3.486 -4.595 1.00 96.38 90 GLN A N 1
ATOM 645 C CA . GLN A 1 90 ? 3.928 2.133 -5.156 1.00 96.38 90 GLN A CA 1
ATOM 646 C C . GLN A 1 90 ? 3.857 2.086 -6.692 1.00 96.38 90 GLN A C 1
ATOM 648 O O . GLN A 1 90 ? 4.028 1.018 -7.272 1.00 96.38 90 GLN A O 1
ATOM 653 N N . PHE A 1 91 ? 3.641 3.222 -7.362 1.00 97.38 91 PHE A N 1
ATOM 654 C CA . PHE A 1 91 ? 3.650 3.309 -8.824 1.00 97.38 91 PHE A CA 1
ATOM 655 C C . PHE A 1 91 ? 5.061 3.515 -9.417 1.00 97.38 91 PHE A C 1
ATOM 657 O O . PHE A 1 91 ? 5.239 3.570 -10.634 1.00 97.38 91 PHE A O 1
ATOM 664 N N . LYS A 1 92 ? 6.096 3.603 -8.575 1.00 96.81 92 LYS A N 1
ATOM 665 C CA . LYS A 1 92 ? 7.475 3.825 -9.015 1.00 96.81 92 LYS A CA 1
ATOM 666 C C . LYS A 1 92 ? 7.960 2.739 -9.984 1.00 96.81 92 LYS A C 1
ATOM 668 O O . LYS A 1 92 ? 7.990 1.560 -9.645 1.00 96.81 92 LYS A O 1
ATOM 673 N N . GLY A 1 93 ? 8.394 3.162 -11.172 1.00 94.88 93 GLY A N 1
ATOM 674 C CA . GLY A 1 93 ? 8.996 2.290 -12.188 1.00 94.88 93 GLY A CA 1
ATOM 675 C C . GLY A 1 93 ? 8.011 1.417 -12.974 1.00 94.88 93 GLY A C 1
ATOM 676 O O . GLY A 1 93 ? 8.449 0.642 -13.813 1.00 94.88 93 GLY A O 1
ATOM 677 N N . VAL A 1 94 ? 6.699 1.530 -12.735 1.00 95.00 94 VAL A N 1
ATOM 678 C CA . VAL A 1 94 ? 5.694 0.668 -13.386 1.00 95.00 94 VAL A CA 1
ATOM 679 C C . VAL A 1 94 ? 5.442 1.053 -14.849 1.00 95.00 94 VAL A C 1
ATOM 681 O O . VAL A 1 94 ? 5.065 0.196 -15.639 1.00 95.00 94 VAL A O 1
ATOM 684 N N . GLY A 1 95 ? 5.678 2.314 -15.221 1.00 90.81 95 GLY A N 1
ATOM 685 C CA . GLY A 1 95 ? 5.438 2.824 -16.572 1.00 90.81 95 GLY A CA 1
ATOM 686 C C . GLY A 1 95 ? 4.005 3.321 -16.731 1.00 90.81 95 GLY A C 1
ATOM 687 O O . GLY A 1 95 ? 3.749 4.503 -16.521 1.00 90.81 95 GLY A O 1
ATOM 688 N N . GLU A 1 96 ? 3.073 2.418 -17.044 1.00 93.62 96 GLU A N 1
ATOM 689 C CA . GLU A 1 96 ? 1.675 2.764 -17.334 1.00 93.62 96 GLU A CA 1
ATOM 690 C C . GLU A 1 96 ? 0.709 2.333 -16.211 1.00 93.62 96 GLU A C 1
ATOM 692 O O . GLU A 1 96 ? 0.814 1.211 -15.698 1.00 93.62 96 GLU A O 1
ATOM 697 N N . PRO A 1 97 ? -0.311 3.143 -15.852 1.00 94.88 97 PRO A N 1
ATOM 698 C CA . PRO A 1 97 ? -1.277 2.790 -14.804 1.00 94.88 97 PRO A CA 1
ATOM 699 C C . PRO A 1 97 ? -1.990 1.445 -15.017 1.00 94.88 97 PRO A C 1
ATOM 701 O O . PRO A 1 97 ? -2.299 0.746 -14.053 1.00 94.88 97 PRO A O 1
ATOM 704 N N . GLY A 1 98 ? -2.212 1.043 -16.274 1.00 95.62 98 GLY A N 1
ATOM 705 C CA . GLY A 1 98 ? -2.852 -0.232 -16.623 1.00 95.62 98 GLY A CA 1
ATOM 706 C C . GLY A 1 98 ? -2.043 -1.484 -16.260 1.00 95.62 98 GLY A C 1
ATOM 707 O O . GLY A 1 98 ? -2.622 -2.575 -16.132 1.00 95.62 98 GLY A O 1
ATOM 708 N N . GLN A 1 99 ? -0.726 -1.338 -16.067 1.00 95.75 99 GLN A N 1
ATOM 709 C CA . GLN A 1 99 ? 0.158 -2.402 -15.582 1.00 95.75 99 GLN A CA 1
ATOM 710 C C . GLN A 1 99 ? 0.104 -2.537 -14.055 1.00 95.75 99 GLN A C 1
ATOM 712 O O . GLN A 1 99 ? 0.391 -3.619 -13.538 1.00 95.75 99 GLN A O 1
ATOM 717 N N . LEU A 1 100 ? -0.312 -1.493 -13.328 1.00 97.38 100 LEU A N 1
ATOM 718 C CA . LEU A 1 100 ? -0.473 -1.552 -11.880 1.00 97.38 100 LEU A CA 1
ATOM 719 C C . LEU A 1 100 ? -1.807 -2.203 -11.493 1.00 97.38 100 LEU A C 1
ATOM 721 O O . LEU A 1 100 ? -2.872 -1.911 -12.044 1.00 97.38 100 LEU A O 1
ATOM 725 N N . ARG A 1 101 ? -1.757 -3.064 -10.480 1.00 97.81 101 ARG A N 1
ATOM 726 C CA . ARG A 1 101 ? -2.918 -3.625 -9.786 1.00 97.81 101 ARG A CA 1
ATOM 727 C C . ARG A 1 101 ? -2.769 -3.356 -8.297 1.00 97.81 101 ARG A C 1
ATOM 729 O O . ARG A 1 101 ? -1.732 -3.666 -7.717 1.00 97.81 101 ARG A O 1
ATOM 736 N N . LEU A 1 102 ? -3.804 -2.812 -7.675 1.00 98.62 102 LEU A N 1
ATOM 737 C CA . LEU A 1 102 ? -3.823 -2.558 -6.239 1.00 98.62 102 LEU A CA 1
ATOM 738 C C . LEU A 1 102 ? -4.476 -3.736 -5.521 1.00 98.62 102 LEU A C 1
ATOM 740 O O . LEU A 1 102 ? -5.603 -4.121 -5.831 1.00 98.62 102 LEU A O 1
ATOM 744 N N . PHE A 1 103 ? -3.778 -4.294 -4.542 1.00 98.56 103 PHE A N 1
ATOM 745 C CA . PHE A 1 103 ? -4.308 -5.313 -3.650 1.00 98.56 103 PHE A CA 1
ATOM 746 C C . PHE A 1 103 ? -4.387 -4.742 -2.233 1.00 98.56 103 PHE A C 1
ATOM 748 O O . PHE A 1 103 ? -3.396 -4.691 -1.501 1.00 98.56 103 PHE A O 1
ATOM 755 N N . LEU A 1 104 ? -5.581 -4.271 -1.874 1.00 98.75 104 LEU A N 1
ATOM 756 C CA . LEU A 1 104 ? -5.899 -3.686 -0.576 1.0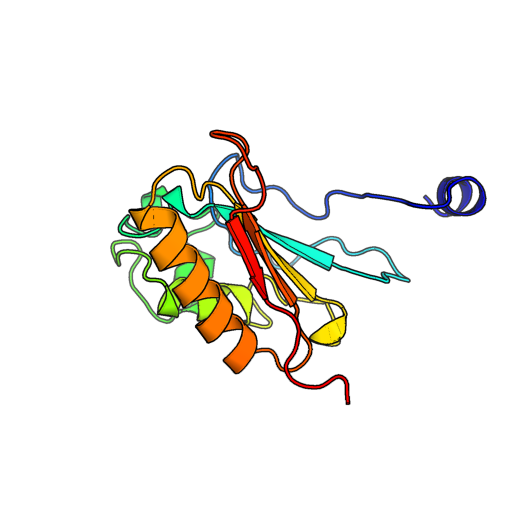0 98.75 104 LEU A CA 1
ATOM 757 C C . LEU A 1 104 ? -6.330 -4.813 0.371 1.00 98.75 104 LEU A C 1
ATOM 759 O O . LEU A 1 104 ? -7.493 -5.217 0.397 1.00 98.75 104 LEU A O 1
ATOM 763 N N . ASN A 1 105 ? -5.359 -5.368 1.090 1.00 98.44 105 ASN A N 1
ATOM 764 C CA . ASN A 1 105 ? -5.524 -6.539 1.944 1.00 98.44 105 ASN A CA 1
ATOM 765 C C . ASN A 1 105 ? -5.937 -6.154 3.377 1.00 98.44 105 ASN A C 1
ATOM 767 O O . ASN A 1 105 ? -5.898 -4.984 3.746 1.00 98.44 105 ASN A O 1
ATOM 771 N N . GLN A 1 106 ? -6.247 -7.144 4.220 1.00 98.12 106 GLN A N 1
ATOM 772 C CA . GLN A 1 106 ? -6.640 -6.962 5.629 1.00 98.12 106 GLN A CA 1
ATOM 773 C C . GLN A 1 106 ? -7.964 -6.195 5.793 1.00 98.12 106 GLN A C 1
ATOM 775 O O . GLN A 1 106 ? -8.170 -5.455 6.754 1.00 98.12 106 GLN A O 1
ATOM 780 N N . ALA A 1 107 ? -8.895 -6.381 4.853 1.00 98.19 107 ALA A N 1
ATOM 781 C CA . ALA A 1 107 ? -10.282 -5.930 4.962 1.00 98.19 107 ALA A CA 1
ATOM 782 C C . ALA A 1 107 ? -11.094 -6.821 5.929 1.00 98.19 107 ALA A C 1
ATOM 784 O O . ALA A 1 107 ? -12.160 -7.335 5.585 1.00 98.19 107 ALA A O 1
ATOM 785 N N . ASP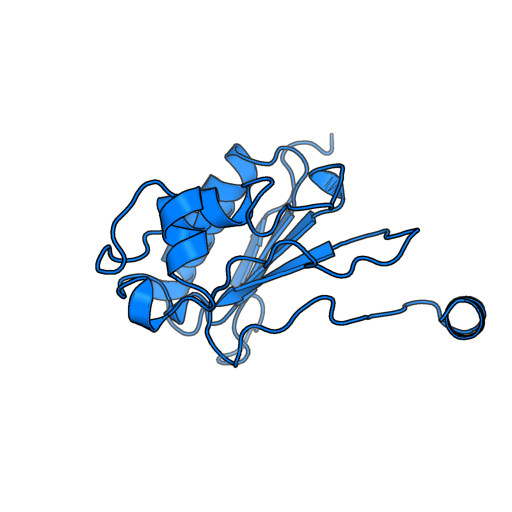 A 1 108 ? -10.549 -7.065 7.122 1.00 97.31 108 ASP A N 1
ATOM 786 C CA . ASP A 1 108 ? -11.010 -8.122 8.032 1.00 97.31 108 ASP A CA 1
ATOM 787 C C . ASP A 1 108 ? -12.342 -7.767 8.718 1.00 97.31 108 ASP A C 1
ATOM 789 O O . ASP A 1 108 ? -13.058 -8.637 9.214 1.00 97.31 108 ASP A O 1
ATOM 793 N N . THR A 1 109 ? -12.699 -6.479 8.734 1.00 97.19 109 THR A N 1
ATOM 794 C CA . THR A 1 109 ? -13.916 -5.954 9.365 1.00 97.19 109 THR A CA 1
ATOM 795 C C . THR A 1 109 ? -14.762 -5.163 8.367 1.00 97.19 109 THR A C 1
ATOM 797 O O . THR A 1 109 ? -14.215 -4.593 7.420 1.00 97.19 109 THR A O 1
ATOM 800 N N . PRO A 1 110 ? -16.083 -5.007 8.595 1.00 97.31 110 PRO A N 1
ATOM 801 C CA . PRO A 1 110 ? -16.920 -4.142 7.760 1.00 97.31 110 PRO A CA 1
ATOM 802 C C . PRO A 1 110 ? -16.413 -2.695 7.670 1.00 97.31 110 PRO A C 1
ATOM 804 O O . PRO A 1 110 ? -16.619 -2.030 6.657 1.00 97.31 110 PRO A O 1
ATOM 807 N N . ALA A 1 111 ? -15.744 -2.197 8.716 1.00 97.75 111 ALA A N 1
ATOM 808 C CA . ALA A 1 111 ? -15.120 -0.879 8.696 1.00 97.75 111 ALA A CA 1
ATOM 809 C C . ALA A 1 111 ? -13.935 -0.833 7.719 1.00 97.75 111 ALA A C 1
ATOM 811 O O . ALA A 1 111 ? -13.878 0.072 6.888 1.00 97.75 111 ALA A O 1
ATOM 812 N N . PHE A 1 112 ? -13.042 -1.829 7.758 1.00 98.12 112 PHE A N 1
ATOM 813 C CA . PHE A 1 112 ? -11.930 -1.906 6.809 1.00 98.12 112 PHE A CA 1
ATOM 814 C C . PHE A 1 112 ? -12.379 -2.200 5.384 1.00 98.12 112 PHE A C 1
ATOM 816 O O . PHE A 1 112 ? -11.766 -1.670 4.467 1.00 98.12 112 PHE A O 1
ATOM 823 N N . VAL A 1 113 ? -13.469 -2.947 5.174 1.00 98.44 113 VAL A N 1
ATOM 824 C CA . VAL A 1 113 ? -14.070 -3.074 3.838 1.00 98.44 113 VAL A CA 1
ATOM 825 C C . VAL A 1 113 ? -14.425 -1.689 3.306 1.00 98.44 113 VAL A C 1
ATOM 827 O O . VAL A 1 113 ? -13.866 -1.288 2.293 1.00 98.44 113 VAL A O 1
ATOM 830 N N . ARG A 1 114 ? -15.251 -0.909 4.022 1.00 98.56 114 ARG A N 1
ATOM 831 C CA . ARG A 1 114 ? -15.661 0.438 3.575 1.00 98.56 114 ARG A CA 1
ATOM 832 C C . ARG A 1 114 ? -14.476 1.365 3.306 1.00 98.56 114 ARG A C 1
ATOM 834 O O . ARG A 1 114 ? -14.455 2.046 2.284 1.00 98.56 114 ARG A O 1
ATOM 841 N N . LEU A 1 115 ? -13.492 1.372 4.205 1.00 98.69 115 LEU A N 1
ATOM 842 C CA . LEU A 1 115 ? -12.278 2.167 4.035 1.00 98.69 115 LEU A CA 1
ATOM 843 C C . LEU A 1 115 ? -11.455 1.703 2.825 1.00 98.69 115 LEU A C 1
ATOM 845 O O . LEU A 1 115 ? -10.975 2.534 2.061 1.00 98.69 115 LEU A O 1
ATOM 849 N N . GLY A 1 116 ? -11.344 0.392 2.607 1.00 98.62 116 GLY A N 1
ATOM 850 C CA . GLY A 1 116 ? -10.686 -0.183 1.439 1.00 98.62 116 GLY A CA 1
ATOM 851 C C . GLY A 1 116 ? -11.384 0.182 0.133 1.00 98.62 116 GLY A C 1
ATOM 852 O O . GLY A 1 116 ? -10.714 0.548 -0.828 1.00 98.62 116 GLY A O 1
ATOM 853 N N . GLU A 1 117 ? -12.718 0.161 0.093 1.00 98.62 117 GLU A N 1
ATOM 854 C CA . GLU A 1 117 ? -13.465 0.612 -1.086 1.00 98.62 117 GLU A CA 1
ATOM 855 C C . GLU A 1 117 ? -13.260 2.107 -1.359 1.00 98.62 117 GLU A C 1
ATOM 857 O O . GLU A 1 117 ? -13.123 2.515 -2.512 1.00 98.62 117 GLU A O 1
ATOM 862 N N . GLN A 1 118 ? -13.227 2.934 -0.308 1.00 98.75 118 GLN A N 1
ATOM 863 C CA . GLN A 1 118 ? -12.926 4.361 -0.431 1.00 98.75 118 GLN A CA 1
ATOM 864 C C . GLN A 1 118 ? -11.513 4.573 -0.988 1.00 98.75 118 GLN A C 1
ATOM 866 O O . GLN A 1 118 ? -11.359 5.297 -1.971 1.00 98.75 118 GLN A O 1
ATOM 871 N N . THR A 1 119 ? -10.499 3.904 -0.426 1.00 98.81 119 THR A N 1
ATOM 872 C CA . THR A 1 119 ? -9.125 3.945 -0.947 1.00 98.81 119 THR A CA 1
ATOM 873 C C . THR A 1 119 ? -9.073 3.493 -2.403 1.00 98.81 119 THR A C 1
ATOM 875 O O . THR A 1 119 ? -8.457 4.179 -3.210 1.00 98.81 119 THR A O 1
ATOM 878 N N . ALA A 1 120 ? -9.754 2.400 -2.770 1.00 98.56 120 ALA A N 1
ATOM 879 C CA . ALA A 1 120 ? -9.797 1.919 -4.149 1.00 98.56 120 ALA A CA 1
ATOM 880 C C . ALA A 1 120 ? -10.343 2.991 -5.103 1.00 98.56 120 ALA A C 1
ATOM 882 O O . ALA A 1 120 ? -9.677 3.330 -6.076 1.00 98.56 120 ALA A O 1
ATOM 883 N N . ARG A 1 121 ? -11.509 3.579 -4.804 1.00 98.25 121 ARG A N 1
ATOM 884 C CA . ARG A 1 121 ? -12.114 4.632 -5.643 1.00 98.25 121 ARG A CA 1
ATOM 885 C C . ARG A 1 121 ? -11.189 5.844 -5.796 1.00 98.25 121 ARG A C 1
ATOM 887 O O . ARG A 1 121 ? -11.000 6.325 -6.910 1.00 98.25 121 ARG A O 1
ATOM 894 N N . LEU A 1 122 ? -10.578 6.300 -4.701 1.00 98.56 122 LEU A N 1
ATOM 895 C CA . LEU A 1 122 ? -9.634 7.423 -4.715 1.00 98.56 122 LEU A CA 1
ATOM 896 C C . LEU A 1 122 ? -8.376 7.103 -5.532 1.00 98.56 122 LEU A C 1
ATOM 898 O O . LEU A 1 122 ? -7.933 7.928 -6.327 1.00 98.56 122 LEU A O 1
ATOM 902 N N . SER A 1 123 ? -7.814 5.903 -5.384 1.00 98.25 123 SER A N 1
ATOM 903 C CA . SER A 1 123 ? -6.645 5.479 -6.156 1.00 98.25 123 SER A CA 1
ATOM 904 C C . SER A 1 123 ? -6.939 5.364 -7.647 1.00 98.25 123 SER A C 1
ATOM 906 O O . SER A 1 123 ? -6.115 5.778 -8.454 1.00 98.25 123 SER A O 1
ATOM 908 N N . LEU A 1 124 ? -8.106 4.838 -8.025 1.00 97.00 124 LEU A N 1
ATOM 909 C CA . LEU A 1 124 ? -8.496 4.710 -9.431 1.00 97.00 124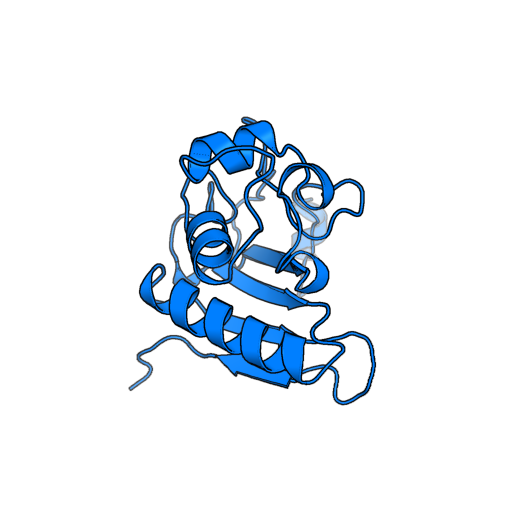 LEU A CA 1
ATOM 910 C C . LEU A 1 124 ? -8.760 6.065 -10.097 1.00 97.00 124 LEU A C 1
ATOM 912 O O . LEU A 1 124 ? -8.494 6.211 -11.286 1.00 97.00 124 LEU A O 1
ATOM 916 N N . ALA A 1 125 ? -9.206 7.069 -9.337 1.00 96.94 125 ALA A N 1
ATOM 917 C CA . ALA A 1 125 ? -9.294 8.443 -9.831 1.00 96.94 125 ALA A CA 1
ATOM 918 C C . ALA A 1 125 ? -7.908 9.054 -10.125 1.00 96.94 125 ALA A C 1
ATOM 920 O O . ALA A 1 125 ? -7.780 9.877 -11.027 1.00 96.94 125 ALA A O 1
ATOM 921 N N . LEU A 1 126 ? -6.870 8.644 -9.384 1.00 97.31 126 LEU A N 1
ATOM 922 C CA . LEU A 1 126 ? -5.484 9.090 -9.581 1.00 97.31 126 LEU A CA 1
ATOM 923 C C . LEU A 1 126 ? -4.723 8.275 -10.641 1.00 97.31 126 LEU A C 1
ATOM 925 O O . LEU A 1 126 ? -3.725 8.752 -11.173 1.00 97.31 126 LEU A O 1
ATOM 929 N N . LEU A 1 127 ? -5.172 7.052 -10.934 1.00 96.00 127 LEU A N 1
ATOM 930 C CA . LEU A 1 127 ? -4.523 6.107 -11.846 1.00 96.00 127 LEU A CA 1
ATOM 931 C C . LEU A 1 127 ? -5.526 5.558 -12.881 1.00 96.00 127 LEU A C 1
ATOM 933 O O . LEU A 1 127 ? -5.948 4.398 -12.772 1.00 96.00 127 LEU A O 1
ATOM 937 N N . PRO A 1 128 ? -5.908 6.350 -13.903 1.00 93.12 128 PRO A N 1
ATOM 938 C CA . PRO A 1 128 ? -6.827 5.900 -14.947 1.00 93.12 128 PRO A CA 1
ATOM 939 C C . PRO A 1 128 ? -6.290 4.650 -15.662 1.00 93.12 128 PRO A C 1
ATOM 941 O O . PRO A 1 128 ? -5.180 4.662 -16.180 1.00 93.12 128 PRO A O 1
ATOM 944 N N . GLY A 1 129 ? -7.059 3.557 -15.675 1.00 93.75 129 GLY A N 1
ATOM 945 C CA . GLY A 1 129 ? -6.642 2.263 -16.244 1.00 93.75 129 GLY A CA 1
ATOM 946 C C . GLY A 1 129 ? -6.163 1.229 -15.216 1.00 93.75 129 GLY A C 1
ATOM 947 O O . GLY A 1 129 ? -6.107 0.035 -15.528 1.00 93.75 129 GLY A O 1
ATOM 948 N N . CYS A 1 130 ? -5.875 1.648 -13.980 1.00 96.38 130 CYS A N 1
ATOM 949 C CA . CYS A 1 130 ? -5.545 0.738 -12.886 1.00 96.38 130 CYS A CA 1
ATOM 950 C C . CYS A 1 130 ? -6.778 -0.072 -12.440 1.00 96.38 130 CYS A C 1
ATOM 952 O O . CYS A 1 130 ? -7.925 0.269 -12.727 1.00 96.38 130 CYS A O 1
ATOM 954 N N . ARG A 1 131 ? -6.543 -1.180 -11.734 1.00 97.56 131 ARG A N 1
ATOM 955 C CA . ARG A 1 131 ? -7.577 -2.040 -11.139 1.00 97.56 131 ARG A CA 1
ATOM 956 C C . ARG A 1 131 ? -7.254 -2.270 -9.674 1.00 97.56 131 ARG A C 1
ATOM 958 O O . ARG A 1 131 ? -6.079 -2.405 -9.331 1.00 97.56 131 ARG A O 1
ATOM 965 N N . ALA A 1 132 ? -8.275 -2.387 -8.834 1.00 98.44 132 ALA A N 1
ATOM 966 C CA . ALA A 1 132 ? -8.097 -2.653 -7.412 1.00 98.44 132 ALA A CA 1
ATOM 967 C C . ALA A 1 132 ? -8.955 -3.826 -6.927 1.00 98.44 132 ALA A C 1
ATOM 969 O O . ALA A 1 132 ? -10.064 -4.057 -7.408 1.00 98.44 132 ALA A O 1
ATOM 970 N N . VAL A 1 133 ? -8.442 -4.556 -5.942 1.00 98.62 133 VAL A N 1
ATOM 971 C CA . VAL A 1 133 ? -9.179 -5.578 -5.197 1.00 98.62 133 VAL A CA 1
ATOM 972 C C . VAL A 1 133 ? -9.070 -5.258 -3.714 1.00 98.62 133 VAL A C 1
ATOM 974 O O . VAL A 1 133 ? -7.971 -5.041 -3.206 1.00 98.62 133 VAL A O 1
ATOM 977 N N . VAL A 1 134 ? -10.211 -5.254 -3.030 1.00 98.75 134 VAL A N 1
ATOM 978 C CA . VAL A 1 134 ? -10.292 -5.212 -1.568 1.00 98.75 134 VAL A CA 1
ATOM 979 C C . VAL A 1 134 ? -10.481 -6.640 -1.083 1.00 98.75 134 VAL A C 1
ATOM 981 O O . VAL A 1 134 ? -11.413 -7.325 -1.514 1.00 98.75 134 VAL A O 1
ATOM 984 N N . ALA A 1 135 ? -9.593 -7.105 -0.212 1.00 98.56 135 ALA A N 1
ATOM 985 C CA . ALA A 1 135 ? -9.568 -8.489 0.234 1.00 98.56 135 ALA A CA 1
ATOM 986 C C . ALA A 1 135 ? -9.129 -8.634 1.694 1.00 98.56 135 ALA A C 1
ATOM 988 O O . ALA A 1 135 ? -8.541 -7.740 2.299 1.00 98.56 135 ALA A O 1
ATOM 989 N N . ALA A 1 136 ? -9.410 -9.802 2.248 1.00 97.69 136 ALA A N 1
ATOM 990 C CA . ALA A 1 136 ? -8.932 -10.267 3.534 1.00 97.69 136 ALA A CA 1
ATOM 991 C C . ALA A 1 136 ? -8.612 -11.756 3.420 1.00 97.69 136 ALA A C 1
ATOM 993 O O . ALA A 1 136 ? -9.304 -12.482 2.710 1.00 97.69 136 ALA A O 1
ATOM 994 N N . LEU A 1 137 ? -7.598 -12.237 4.140 1.00 94.50 137 LEU A N 1
ATOM 995 C CA . LEU A 1 137 ? -7.349 -13.680 4.204 1.00 94.50 137 LEU A CA 1
ATOM 996 C C . LEU A 1 137 ? -8.513 -14.393 4.909 1.00 94.50 137 LEU A C 1
ATOM 998 O O . LEU A 1 137 ? -8.917 -15.475 4.496 1.00 94.50 137 LEU A O 1
ATOM 1002 N N . ARG A 1 138 ? -9.040 -13.780 5.975 1.00 88.00 138 ARG A N 1
ATOM 1003 C CA . ARG A 1 138 ? -10.207 -14.227 6.742 1.00 88.00 138 ARG A CA 1
ATOM 1004 C C . ARG A 1 138 ? -10.945 -12.999 7.297 1.00 88.00 138 ARG A C 1
ATOM 1006 O O . ARG A 1 138 ? -10.279 -12.022 7.613 1.00 88.00 138 ARG A O 1
ATOM 1013 N N . PRO A 1 139 ? -12.277 -13.038 7.472 1.00 89.94 139 PRO A N 1
ATOM 1014 C CA . PRO A 1 139 ? -13.180 -14.156 7.177 1.00 89.94 139 PRO A CA 1
ATOM 1015 C C . PRO A 1 139 ? -13.445 -14.315 5.673 1.00 89.94 139 PRO A C 1
ATOM 1017 O O . PRO A 1 139 ? -13.204 -13.388 4.901 1.00 89.94 139 PRO A O 1
ATOM 1020 N N . GLU A 1 140 ? -13.976 -15.463 5.254 1.00 90.75 140 GLU A N 1
ATOM 1021 C CA . GLU A 1 140 ? -14.472 -15.651 3.884 1.00 90.75 140 GLU A CA 1
ATOM 1022 C C . GLU A 1 140 ? -15.760 -14.837 3.619 1.00 90.75 140 GLU A C 1
ATOM 1024 O O . GLU A 1 140 ? -16.462 -14.479 4.569 1.00 90.75 140 GLU A O 1
ATOM 1029 N N . PRO A 1 141 ? -16.070 -14.487 2.354 1.00 94.19 141 PRO A N 1
ATOM 1030 C CA . PRO A 1 141 ? -15.242 -14.688 1.156 1.00 94.19 141 PRO A CA 1
ATOM 1031 C C . PRO A 1 141 ? -13.983 -13.818 1.199 1.00 94.19 141 PRO A C 1
ATOM 1033 O O . PRO A 1 141 ? -14.043 -12.694 1.684 1.00 94.19 141 PRO A O 1
ATOM 1036 N N . ALA A 1 142 ? -12.841 -14.313 0.715 1.00 96.81 142 ALA A N 1
ATOM 1037 C CA . ALA A 1 142 ? -11.578 -13.570 0.809 1.00 96.81 142 ALA A CA 1
ATOM 1038 C C . ALA A 1 142 ? -11.615 -12.240 0.032 1.00 96.81 142 ALA A C 1
ATOM 1040 O O . ALA A 1 142 ? -11.131 -11.217 0.509 1.00 96.81 142 ALA A O 1
ATOM 1041 N N . VAL A 1 143 ? -12.243 -12.227 -1.146 1.00 97.94 143 VAL A N 1
ATOM 1042 C CA . VAL A 1 143 ? -12.478 -11.007 -1.929 1.00 97.94 143 VAL A CA 1
ATOM 1043 C C . VAL A 1 143 ? -13.733 -10.308 -1.417 1.00 97.94 143 VAL A C 1
ATOM 1045 O O . VAL A 1 143 ? -14.802 -10.910 -1.349 1.00 97.94 143 VAL A O 1
ATOM 1048 N N . LYS A 1 144 ? -13.595 -9.029 -1.063 1.00 97.69 144 LYS A N 1
ATOM 1049 C CA . LYS A 1 144 ? -14.670 -8.182 -0.526 1.00 97.69 144 LYS A CA 1
ATOM 1050 C C . LYS A 1 144 ? -15.210 -7.201 -1.562 1.00 97.69 144 LYS A C 1
ATOM 1052 O O . LYS A 1 144 ? -16.384 -6.863 -1.518 1.00 97.69 144 LYS A O 1
ATOM 1057 N N . GLY A 1 145 ? -14.367 -6.782 -2.504 1.00 97.31 145 GLY A N 1
ATOM 1058 C CA . GLY A 1 145 ? -14.760 -5.911 -3.606 1.00 97.31 145 GLY A CA 1
ATOM 1059 C C . GLY A 1 145 ? -13.753 -5.950 -4.748 1.00 97.31 145 GLY A C 1
ATOM 1060 O O . GLY A 1 145 ? -12.547 -6.075 -4.522 1.00 97.31 145 GLY A O 1
ATOM 1061 N N . VAL A 1 146 ? -14.254 -5.837 -5.977 1.00 97.94 146 VAL A N 1
ATOM 1062 C CA . VAL A 1 146 ? -13.452 -5.756 -7.203 1.00 97.94 146 VAL A CA 1
ATOM 1063 C C . VAL A 1 146 ? -13.783 -4.445 -7.898 1.00 97.94 146 VAL A C 1
ATOM 1065 O O . VAL A 1 146 ? -14.948 -4.149 -8.152 1.00 97.94 146 VAL A O 1
ATOM 1068 N N . PHE A 1 147 ? -12.750 -3.671 -8.209 1.00 97.25 147 PHE A N 1
ATOM 1069 C CA . PHE A 1 147 ? -12.861 -2.349 -8.805 1.00 97.25 147 PHE A CA 1
ATOM 1070 C C . PHE A 1 147 ? -12.131 -2.367 -10.155 1.00 97.25 147 PHE A C 1
ATOM 1072 O O . PHE A 1 147 ? -10.893 -2.322 -10.184 1.00 97.25 147 PHE A O 1
ATOM 1079 N N . PRO A 1 148 ? -12.865 -2.519 -11.271 1.00 91.88 148 PRO A N 1
ATOM 1080 C CA . PRO A 1 148 ? -12.276 -2.492 -12.603 1.00 91.88 148 PRO A CA 1
ATOM 1081 C C . PRO A 1 148 ? -11.801 -1.075 -12.955 1.00 91.88 148 PRO A C 1
ATOM 1083 O O . PRO A 1 148 ? -12.163 -0.105 -12.289 1.00 91.88 148 PRO A O 1
ATOM 1086 N N . HIS A 1 149 ? -11.010 -0.943 -14.020 1.00 82.81 149 HIS A N 1
ATOM 1087 C CA . HIS A 1 149 ? -10.740 0.378 -14.580 1.00 82.81 149 HIS A CA 1
ATOM 1088 C C . HIS A 1 149 ? -12.036 0.976 -15.144 1.00 82.81 149 HIS A C 1
ATOM 1090 O O . HIS A 1 149 ? -12.876 0.249 -15.684 1.00 82.81 149 HIS A O 1
ATOM 1096 N N . ALA A 1 150 ? -12.197 2.295 -15.058 1.00 66.44 150 ALA A N 1
ATOM 1097 C CA . ALA A 1 150 ? -13.229 2.973 -15.831 1.00 66.44 150 ALA A CA 1
ATOM 1098 C C . ALA A 1 150 ? -12.871 2.843 -17.326 1.00 66.44 150 ALA A C 1
ATOM 1100 O O . ALA A 1 150 ? -11.765 3.212 -17.712 1.00 66.44 150 ALA A O 1
ATOM 1101 N N . ASN A 1 151 ? -13.805 2.299 -18.112 1.00 47.09 151 ASN A N 1
ATOM 1102 C CA . ASN A 1 151 ? -13.766 1.996 -19.553 1.00 47.09 151 ASN A CA 1
ATOM 1103 C C . ASN A 1 151 ? -13.229 0.612 -19.948 1.00 47.09 151 ASN A C 1
ATOM 1105 O O . ASN A 1 151 ? -12.042 0.401 -20.184 1.00 47.09 151 ASN A O 1
ATOM 1109 N N . SER A 1 152 ? -14.172 -0.309 -20.119 1.00 42.25 152 SER A N 1
ATOM 1110 C CA . SER A 1 152 ? -14.182 -1.234 -21.253 1.00 42.25 152 SER A CA 1
ATOM 1111 C C . SER A 1 152 ? -15.611 -1.255 -21.790 1.00 42.25 152 SER A C 1
ATOM 1113 O O . SER A 1 152 ? -16.384 -2.134 -21.414 1.00 42.25 152 SER A O 1
ATOM 1115 N N . ASP A 1 153 ? -15.933 -0.223 -22.570 1.00 37.47 153 ASP A N 1
ATOM 1116 C CA . ASP A 1 153 ? -16.839 -0.336 -23.717 1.00 37.47 153 ASP A CA 1
ATOM 1117 C C . ASP A 1 153 ? -15.958 -0.525 -24.961 1.00 37.47 153 ASP A C 1
ATOM 1119 O O . ASP A 1 153 ? -14.903 0.158 -25.025 1.00 37.47 153 ASP A O 1
#

Foldseek 3Di:
DVVVVVPDPDDDDQQDDFVPAQAEFDDPCDRNDDPPQQADEHGGELVQAQAFLLVRYRPSVLLCVQQVHDSRDGDALLSLLSQCLDCRHVCPPQPALLRYEYEHENCADPVSLVRQVSSQVNNLVSHANYWYWYAYPDDPPGTSDTGGGPDDD